Protein AF-A0A2V4TFF5-F1 (afdb_monomer_lite)

Secondary structure (DSSP, 8-state):
---HHHHHHHHHHHHTT-S---HHHHHHHHTS-HHHHHHHHHHHHHTT---

Structure (mmCIF, N/CA/C/O backbone):
data_AF-A0A2V4TFF5-F1
#
_entry.id   AF-A0A2V4TFF5-F1
#
loop_
_atom_site.group_PDB
_atom_site.id
_atom_site.type_symbol
_atom_site.label_atom_id
_atom_site.label_alt_id
_atom_site.label_comp_id
_atom_site.label_asym_id
_atom_site.label_entity_id
_atom_site.label_seq_id
_atom_site.pdbx_PDB_ins_code
_atom_site.Cartn_x
_atom_site.Cartn_y
_atom_site.Cartn_z
_atom_site.occupancy
_atom_site.B_iso_or_equiv
_atom_site.auth_seq_id
_atom_site.auth_comp_id
_atom_site.auth_asym_id
_atom_site.auth_atom_id
_atom_site.pdbx_PDB_model_num
ATOM 1 N N . MET A 1 1 ? 15.386 -1.056 -6.905 1.00 53.47 1 MET A N 1
ATOM 2 C CA . MET A 1 1 ? 14.456 -2.087 -6.393 1.00 53.47 1 MET A CA 1
ATOM 3 C C . MET A 1 1 ? 13.405 -1.410 -5.532 1.00 53.47 1 MET A C 1
ATOM 5 O O . MET A 1 1 ? 13.750 -0.892 -4.479 1.00 53.47 1 MET A O 1
ATOM 9 N N . THR A 1 2 ? 12.155 -1.350 -5.987 1.00 66.44 2 THR A N 1
ATOM 10 C CA . THR A 1 2 ? 11.064 -0.720 -5.229 1.00 66.44 2 THR A CA 1
ATOM 11 C C . THR A 1 2 ? 10.776 -1.545 -3.979 1.00 66.44 2 THR A C 1
ATOM 13 O O . THR A 1 2 ? 10.405 -2.717 -4.093 1.00 66.44 2 THR A O 1
ATOM 16 N N . ARG A 1 3 ? 10.976 -0.979 -2.782 1.00 88.25 3 ARG A N 1
ATOM 17 C CA . ARG A 1 3 ? 10.693 -1.709 -1.542 1.00 88.25 3 ARG A CA 1
ATOM 18 C C . ARG A 1 3 ? 9.184 -1.899 -1.416 1.00 88.25 3 ARG A C 1
ATOM 20 O O . ARG A 1 3 ? 8.392 -1.055 -1.829 1.00 88.25 3 ARG A O 1
ATOM 27 N N . ARG A 1 4 ? 8.773 -3.029 -0.838 1.00 87.69 4 ARG A N 1
ATOM 28 C CA . ARG A 1 4 ? 7.353 -3.357 -0.626 1.00 87.69 4 ARG A CA 1
ATOM 29 C C . ARG A 1 4 ? 6.630 -2.267 0.170 1.00 87.69 4 ARG A C 1
ATOM 31 O O . ARG A 1 4 ? 5.540 -1.883 -0.228 1.00 87.69 4 ARG A O 1
ATOM 38 N N . ALA A 1 5 ? 7.262 -1.730 1.215 1.00 90.88 5 ALA A N 1
ATOM 39 C CA . ALA A 1 5 ? 6.712 -0.636 2.017 1.00 90.88 5 ALA A CA 1
ATOM 40 C C . ALA A 1 5 ? 6.379 0.611 1.174 1.00 90.88 5 ALA A C 1
ATOM 42 O O . ALA A 1 5 ? 5.269 1.127 1.269 1.00 90.88 5 ALA A O 1
ATOM 43 N N . ASP A 1 6 ? 7.276 1.022 0.270 1.00 93.44 6 ASP A N 1
ATOM 44 C CA . ASP A 1 6 ? 7.056 2.179 -0.615 1.00 93.44 6 A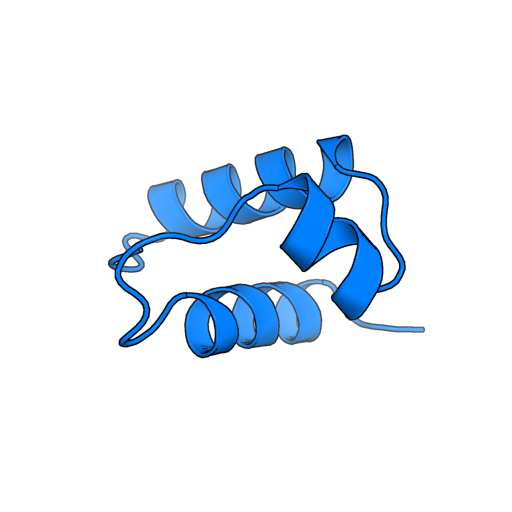SP A CA 1
ATOM 45 C C . ASP A 1 6 ? 5.845 1.978 -1.537 1.00 93.44 6 ASP A C 1
ATOM 47 O O . ASP A 1 6 ? 5.162 2.931 -1.913 1.00 93.44 6 ASP A O 1
ATOM 51 N N . ARG A 1 7 ? 5.580 0.729 -1.939 1.00 94.50 7 ARG A N 1
ATOM 52 C CA . ARG A 1 7 ? 4.427 0.393 -2.779 1.00 94.5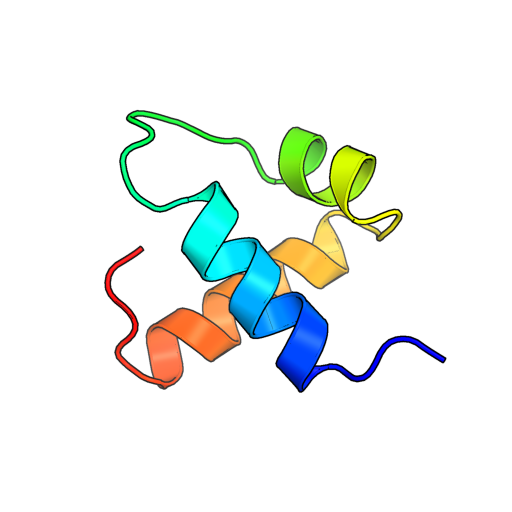0 7 ARG A CA 1
ATOM 53 C C . ARG A 1 7 ? 3.128 0.369 -1.978 1.00 94.50 7 ARG A C 1
ATOM 55 O O . ARG A 1 7 ? 2.135 0.895 -2.465 1.00 94.50 7 ARG A O 1
ATOM 62 N N . LEU A 1 8 ? 3.145 -0.171 -0.758 1.00 94.94 8 LEU A N 1
ATOM 63 C CA . LEU A 1 8 ? 1.993 -0.127 0.153 1.00 94.94 8 LEU A CA 1
ATOM 64 C C . LEU A 1 8 ? 1.581 1.319 0.447 1.00 94.94 8 LEU A C 1
ATOM 66 O O . LEU A 1 8 ? 0.403 1.654 0.336 1.00 94.94 8 LEU A O 1
ATOM 70 N N . PHE A 1 9 ? 2.558 2.186 0.725 1.00 93.94 9 PHE A N 1
ATOM 71 C CA . PHE A 1 9 ? 2.317 3.614 0.917 1.00 93.94 9 PHE A CA 1
ATOM 72 C C . PHE A 1 9 ? 1.688 4.255 -0.328 1.00 93.94 9 PHE A C 1
ATOM 74 O O . PHE A 1 9 ? 0.656 4.916 -0.230 1.00 93.94 9 PHE A O 1
ATOM 81 N N . ARG A 1 10 ? 2.240 3.990 -1.521 1.00 94.94 10 ARG A N 1
ATOM 82 C CA . ARG A 1 10 ? 1.670 4.492 -2.782 1.00 94.94 10 ARG A CA 1
ATOM 83 C C . ARG A 1 10 ? 0.248 4.003 -3.044 1.00 94.94 10 ARG A C 1
ATOM 85 O O . ARG A 1 10 ? -0.563 4.791 -3.511 1.00 94.94 10 ARG A O 1
ATOM 92 N N . ILE A 1 11 ? -0.069 2.740 -2.754 1.00 95.31 11 ILE A N 1
ATOM 93 C CA . ILE A 1 11 ? -1.435 2.213 -2.905 1.00 95.31 11 ILE A CA 1
ATOM 94 C C . ILE A 1 11 ? -2.399 2.978 -1.993 1.00 95.31 11 ILE A C 1
ATOM 96 O O . ILE A 1 11 ? -3.443 3.420 -2.465 1.00 95.31 11 ILE A O 1
ATOM 100 N N . ALA A 1 12 ? -2.043 3.184 -0.723 1.00 93.94 12 ALA A N 1
ATOM 101 C CA . ALA A 1 12 ? -2.884 3.923 0.215 1.00 93.94 12 ALA A CA 1
ATOM 102 C C . ALA A 1 12 ? -3.115 5.379 -0.232 1.00 93.94 12 ALA A C 1
ATOM 104 O O . ALA A 1 12 ? -4.248 5.853 -0.205 1.00 93.94 12 ALA A O 1
ATOM 105 N N . GLU A 1 13 ? -2.072 6.073 -0.701 1.00 93.62 13 GLU A N 1
ATOM 106 C CA . GLU A 1 13 ? -2.199 7.436 -1.242 1.00 93.62 13 GLU A CA 1
ATOM 107 C C . GLU A 1 13 ? -3.054 7.483 -2.518 1.00 93.62 13 GLU A C 1
ATOM 109 O O . GLU A 1 13 ? -3.877 8.380 -2.674 1.00 93.62 13 GLU A O 1
ATOM 114 N N . LEU A 1 14 ? -2.911 6.506 -3.421 1.00 93.81 14 LEU A N 1
ATOM 115 C CA . LEU A 1 14 ? -3.708 6.434 -4.651 1.00 93.81 14 LEU A CA 1
ATOM 116 C C . LEU A 1 14 ? -5.192 6.164 -4.379 1.00 93.81 14 LEU A C 1
ATOM 118 O O . LEU A 1 14 ? -6.034 6.637 -5.141 1.00 93.81 14 LEU A O 1
ATOM 122 N N . LEU A 1 15 ? -5.509 5.407 -3.326 1.00 93.00 15 LEU A N 1
ATOM 123 C CA . LEU A 1 15 ? -6.883 5.109 -2.918 1.00 93.00 15 LEU A CA 1
ATOM 124 C C . LEU A 1 15 ? -7.514 6.251 -2.112 1.00 93.00 15 LEU A C 1
ATOM 126 O O . LEU A 1 15 ? -8.724 6.472 -2.205 1.00 93.00 15 LEU A O 1
ATOM 130 N N . ARG A 1 16 ? -6.712 7.022 -1.370 1.00 90.88 16 ARG A N 1
ATOM 131 C CA . ARG A 1 16 ? -7.202 8.131 -0.548 1.00 90.88 16 ARG A CA 1
ATOM 132 C C . ARG A 1 16 ? -7.951 9.164 -1.396 1.00 90.88 16 ARG A C 1
ATOM 134 O O . ARG A 1 16 ? -7.442 9.683 -2.384 1.00 90.88 16 ARG A O 1
ATOM 141 N N . GLY A 1 17 ? -9.176 9.488 -0.981 1.00 83.75 17 GLY A N 1
ATOM 142 C CA . GLY A 1 17 ? -9.999 10.527 -1.612 1.00 83.75 17 GLY A CA 1
ATOM 143 C C . GLY A 1 17 ? -10.598 10.146 -2.970 1.00 83.75 17 GLY A C 1
ATOM 144 O O . GLY A 1 17 ? -11.316 10.953 -3.560 1.00 83.75 17 GLY A O 1
ATOM 145 N N . ARG A 1 18 ? -10.356 8.926 -3.472 1.00 87.00 18 ARG A N 1
ATOM 146 C CA . ARG A 1 18 ? -10.998 8.424 -4.691 1.00 87.00 18 ARG A CA 1
ATOM 147 C C . ARG A 1 18 ? -12.228 7.604 -4.341 1.00 87.00 18 ARG A C 1
ATOM 149 O O . ARG A 1 18 ? -12.186 6.731 -3.488 1.00 87.00 18 ARG A O 1
ATOM 156 N N . ARG A 1 19 ? -13.320 7.840 -5.069 1.00 88.12 19 ARG A N 1
ATOM 157 C CA . ARG A 1 19 ? -14.566 7.081 -4.897 1.00 88.12 19 ARG A CA 1
ATOM 158 C C . ARG A 1 19 ? -14.434 5.620 -5.342 1.00 88.12 19 ARG A C 1
ATOM 160 O O . ARG A 1 19 ? -15.028 4.752 -4.721 1.00 88.12 19 ARG A O 1
ATOM 167 N N . LEU A 1 20 ? -13.710 5.361 -6.433 1.00 91.56 20 LEU A N 1
ATOM 168 C CA . LEU A 1 20 ? -13.538 4.031 -7.027 1.00 91.56 20 LEU A CA 1
ATOM 169 C C . LEU A 1 20 ? -12.195 3.960 -7.761 1.00 91.56 20 LEU A C 1
ATOM 171 O O . LEU A 1 20 ? -11.886 4.832 -8.572 1.00 91.56 20 LEU A O 1
ATOM 175 N N . THR A 1 21 ? -11.428 2.904 -7.497 1.00 95.38 21 THR A N 1
ATOM 176 C CA . THR A 1 21 ? -10.203 2.561 -8.233 1.00 95.38 21 THR A CA 1
ATOM 177 C C . THR A 1 21 ? -10.139 1.047 -8.396 1.00 95.38 21 THR A C 1
ATOM 179 O O . THR A 1 21 ? -10.360 0.303 -7.445 1.00 95.38 21 THR A O 1
ATOM 182 N N . THR A 1 22 ? -9.847 0.578 -9.605 1.00 96.38 22 THR A N 1
ATOM 183 C CA . THR A 1 22 ? -9.741 -0.854 -9.914 1.00 96.38 22 THR A CA 1
ATOM 184 C C . THR A 1 22 ? -8.327 -1.382 -9.676 1.00 96.38 22 THR A C 1
ATOM 186 O O . THR A 1 22 ? -7.340 -0.645 -9.766 1.00 96.38 22 THR A O 1
ATOM 189 N N . A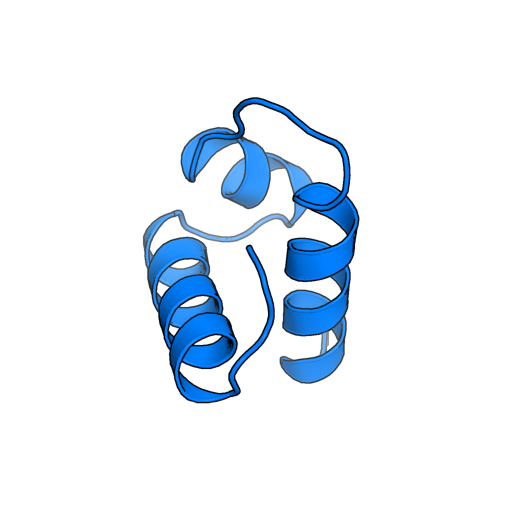LA A 1 23 ? -8.205 -2.691 -9.444 1.00 96.88 23 ALA A N 1
ATOM 190 C CA . ALA A 1 23 ? -6.901 -3.340 -9.323 1.00 96.88 23 ALA A CA 1
ATOM 191 C C . ALA A 1 23 ? -6.068 -3.216 -10.613 1.00 96.88 23 ALA A C 1
ATOM 193 O O . ALA A 1 23 ? -4.850 -3.088 -10.543 1.00 96.88 23 ALA A O 1
ATOM 194 N N . GLN A 1 24 ? -6.716 -3.205 -11.784 1.00 98.06 24 GLN A N 1
ATOM 195 C CA . GLN A 1 24 ? -6.077 -3.018 -13.088 1.00 98.06 24 GLN A CA 1
ATOM 196 C C . GLN A 1 24 ? -5.453 -1.623 -13.230 1.00 98.06 24 GLN A C 1
ATOM 198 O O . GLN A 1 24 ?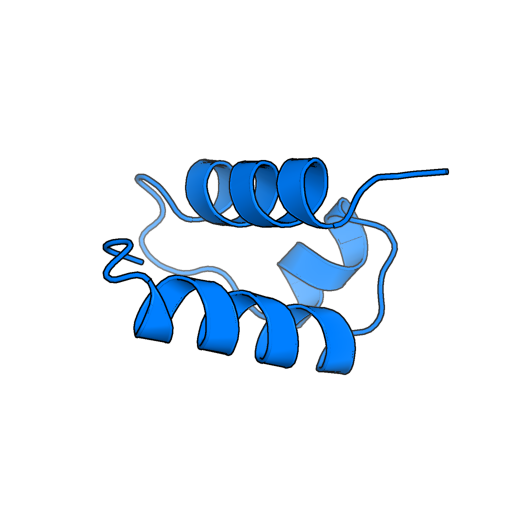 -4.341 -1.505 -13.737 1.00 98.06 24 GLN A O 1
ATOM 203 N N . GLN A 1 25 ? -6.128 -0.574 -12.749 1.00 97.38 25 GLN A N 1
ATOM 204 C CA . GLN A 1 25 ? -5.585 0.791 -12.759 1.00 97.38 25 GLN A CA 1
ATOM 205 C C . GLN A 1 25 ? -4.358 0.914 -11.853 1.00 97.38 25 GLN A C 1
ATOM 207 O O . GLN A 1 25 ? -3.321 1.412 -12.285 1.00 97.38 25 GLN A O 1
ATOM 212 N N . LEU A 1 26 ? -4.446 0.401 -10.622 1.00 96.56 26 LEU A N 1
ATOM 213 C CA . LEU A 1 26 ? -3.313 0.386 -9.692 1.00 96.56 26 LEU A CA 1
ATOM 214 C C . LEU A 1 26 ? -2.130 -0.410 -10.253 1.00 96.56 26 LEU A C 1
ATOM 216 O O . LEU A 1 26 ? -0.989 0.025 -10.141 1.00 96.56 26 LEU A O 1
ATOM 220 N N . ALA A 1 27 ? -2.406 -1.556 -10.876 1.00 97.94 27 ALA A N 1
ATOM 221 C CA . ALA A 1 27 ? -1.405 -2.402 -11.514 1.00 97.94 27 ALA A CA 1
ATOM 222 C C . ALA A 1 27 ? -0.659 -1.655 -12.628 1.00 97.94 27 ALA A C 1
ATOM 224 O O . ALA A 1 27 ? 0.568 -1.688 -12.663 1.00 97.94 27 ALA A O 1
ATOM 225 N N . ALA A 1 28 ? -1.389 -0.930 -13.481 1.00 97.62 28 ALA A N 1
ATOM 226 C CA . ALA A 1 28 ? -0.804 -0.120 -14.543 1.00 97.62 28 ALA A CA 1
ATOM 227 C C . ALA A 1 28 ? 0.062 1.027 -13.994 1.00 97.62 28 ALA A C 1
ATOM 229 O O . ALA A 1 28 ? 1.183 1.211 -14.452 1.00 97.62 28 ALA A O 1
ATOM 230 N N . TRP A 1 29 ? -0.413 1.772 -12.988 1.00 95.88 29 TRP A N 1
ATOM 231 C CA . TRP A 1 29 ? 0.337 2.903 -12.419 1.00 95.88 29 TRP A CA 1
ATOM 232 C C . TRP A 1 29 ? 1.574 2.493 -11.624 1.00 95.88 29 TRP A C 1
ATOM 234 O O . TRP A 1 29 ? 2.538 3.249 -11.543 1.00 95.88 29 TRP A O 1
ATOM 244 N N . LEU A 1 30 ? 1.524 1.329 -10.981 1.00 95.69 30 LEU A N 1
ATOM 245 C CA . LEU A 1 30 ? 2.608 0.825 -10.140 1.00 95.69 30 LEU A CA 1
ATOM 246 C C . LEU A 1 30 ? 3.527 -0.146 -10.885 1.00 95.69 30 LEU A C 1
ATOM 248 O O . LEU A 1 30 ? 4.468 -0.645 -10.270 1.00 95.69 30 LEU A O 1
ATOM 252 N N . GLU A 1 31 ? 3.244 -0.416 -12.163 1.00 96.38 31 GLU A N 1
ATOM 253 C CA . GLU A 1 31 ? 3.971 -1.362 -13.017 1.00 96.38 31 GLU A CA 1
ATOM 254 C C . GLU A 1 31 ? 4.097 -2.754 -12.371 1.00 96.38 31 GLU A C 1
ATOM 256 O O . GLU A 1 31 ? 5.159 -3.376 -12.322 1.00 96.38 31 GLU A O 1
ATOM 261 N N . VAL A 1 32 ? 2.984 -3.257 -11.830 1.00 96.62 32 VAL A N 1
ATOM 262 C CA . VAL A 1 32 ? 2.898 -4.582 -11.198 1.00 96.62 32 VAL A CA 1
ATOM 263 C C . VAL A 1 32 ? 1.718 -5.378 -11.736 1.00 96.62 32 VAL A C 1
ATOM 265 O O . VAL A 1 32 ? 0.830 -4.855 -12.396 1.00 96.62 32 VAL A O 1
ATOM 268 N N . SER A 1 33 ? 1.665 -6.669 -11.412 1.00 98.00 33 SER A N 1
ATOM 269 C CA . SER A 1 33 ? 0.498 -7.488 -11.740 1.00 98.00 33 SER A CA 1
ATOM 270 C C . SER A 1 33 ? -0.717 -7.139 -10.856 1.00 98.00 33 SER A C 1
ATOM 272 O O . SER A 1 33 ? -0.539 -6.819 -9.674 1.00 98.00 33 SER A O 1
ATOM 274 N N . PRO A 1 34 ? -1.961 -7.319 -11.341 1.00 98.25 34 PRO A N 1
ATOM 275 C CA . PRO A 1 34 ? -3.159 -7.209 -10.503 1.00 98.25 34 PRO A CA 1
ATOM 276 C C . PRO A 1 34 ? -3.134 -8.135 -9.277 1.00 98.25 34 PRO A C 1
ATOM 278 O O . PRO A 1 34 ? -3.603 -7.764 -8.204 1.00 98.25 34 PRO A O 1
ATOM 281 N N . ARG A 1 35 ? -2.522 -9.324 -9.386 1.00 98.00 35 ARG A N 1
ATOM 282 C CA . ARG A 1 35 ? -2.340 -10.247 -8.251 1.00 98.00 35 ARG A CA 1
ATOM 283 C C . ARG A 1 35 ? -1.478 -9.629 -7.145 1.00 98.00 35 ARG A C 1
ATOM 285 O O . ARG A 1 35 ? -1.755 -9.849 -5.967 1.00 98.00 35 ARG A O 1
ATOM 292 N N . THR A 1 36 ? -0.459 -8.850 -7.513 1.00 97.56 36 THR A N 1
ATOM 293 C CA . THR A 1 36 ? 0.369 -8.094 -6.563 1.00 97.56 36 THR A CA 1
ATOM 294 C C . THR A 1 36 ? -0.459 -7.023 -5.861 1.00 97.56 36 THR A C 1
ATOM 296 O O . THR A 1 36 ? -0.376 -6.916 -4.642 1.00 97.56 36 THR A O 1
ATOM 299 N N . VAL A 1 37 ? -1.310 -6.303 -6.601 1.00 97.31 37 VAL A N 1
ATOM 300 C CA . VAL A 1 37 ? -2.224 -5.302 -6.029 1.00 97.31 37 VAL A CA 1
ATOM 301 C C . VAL A 1 37 ? -3.156 -5.936 -5.001 1.00 97.31 37 VAL A C 1
ATOM 303 O O . VAL A 1 37 ? -3.225 -5.450 -3.880 1.00 97.31 37 VAL A O 1
ATOM 306 N N . TYR A 1 38 ? -3.818 -7.051 -5.324 1.00 97.38 38 TYR A N 1
ATOM 307 C CA . TYR A 1 38 ? -4.699 -7.728 -4.364 1.00 97.38 38 TYR A CA 1
ATOM 308 C C . TYR A 1 38 ? -3.966 -8.186 -3.102 1.00 97.38 38 TYR A C 1
ATOM 310 O O . TYR A 1 38 ? -4.508 -8.075 -2.003 1.00 97.38 38 TYR A O 1
ATOM 318 N N . ARG A 1 39 ? -2.734 -8.690 -3.240 1.00 96.75 39 ARG A N 1
ATOM 319 C CA . ARG A 1 39 ? -1.918 -9.081 -2.085 1.00 96.75 39 ARG A CA 1
ATOM 320 C C . ARG A 1 39 ? -1.617 -7.876 -1.196 1.00 96.75 39 ARG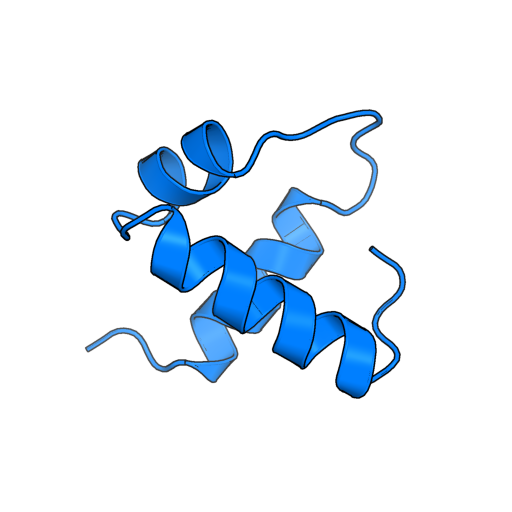 A C 1
ATOM 322 O O . ARG A 1 39 ? -1.838 -7.950 0.003 1.00 96.75 39 ARG A O 1
ATOM 329 N N . ASP A 1 40 ? -1.169 -6.782 -1.793 1.00 96.75 40 ASP A N 1
ATOM 330 C CA . ASP A 1 40 ? -0.808 -5.565 -1.074 1.00 96.75 40 ASP A CA 1
ATOM 331 C C . ASP A 1 40 ? -2.034 -4.873 -0.445 1.00 96.75 40 ASP A C 1
ATOM 333 O O . ASP A 1 40 ? -1.957 -4.405 0.686 1.00 96.75 40 ASP A O 1
ATOM 337 N N . VAL A 1 41 ? -3.192 -4.880 -1.115 1.00 95.94 41 VAL A N 1
ATOM 338 C CA . VAL A 1 41 ? -4.475 -4.429 -0.541 1.00 95.94 41 VAL A CA 1
ATOM 339 C C . VAL A 1 41 ? -4.855 -5.282 0.668 1.00 95.94 41 VAL A C 1
ATOM 341 O O . VAL A 1 41 ? -5.211 -4.735 1.708 1.00 95.94 41 VAL A O 1
ATOM 344 N N . ARG A 1 42 ? -4.718 -6.612 0.580 1.00 96.62 42 ARG A N 1
ATOM 345 C CA . ARG A 1 42 ? -4.938 -7.498 1.731 1.00 96.62 42 ARG A CA 1
ATOM 346 C C . ARG A 1 42 ? -3.994 -7.159 2.887 1.00 96.62 42 ARG A C 1
ATOM 348 O O . ARG A 1 42 ? -4.425 -7.140 4.033 1.00 96.62 42 ARG A O 1
ATOM 355 N N . ASP A 1 43 ? -2.723 -6.886 2.602 1.00 96.06 43 ASP A N 1
ATOM 356 C CA . ASP A 1 43 ? -1.743 -6.505 3.625 1.00 96.06 43 ASP A CA 1
ATOM 357 C C . ASP A 1 43 ? -2.104 -5.166 4.298 1.00 96.06 43 ASP A C 1
ATOM 359 O O . ASP A 1 43 ? -1.994 -5.038 5.519 1.00 96.06 43 ASP A O 1
ATOM 363 N N . LEU A 1 44 ? -2.585 -4.187 3.524 1.00 95.00 44 LEU A N 1
ATOM 364 C CA . LEU A 1 44 ? -3.081 -2.904 4.036 1.00 95.00 44 LEU A CA 1
ATOM 365 C C . LEU A 1 44 ? -4.310 -3.089 4.936 1.00 95.00 44 LEU A C 1
ATOM 367 O O . LEU A 1 44 ? -4.350 -2.522 6.027 1.00 95.00 44 LEU A O 1
ATOM 371 N N . GLN A 1 45 ? -5.265 -3.929 4.526 1.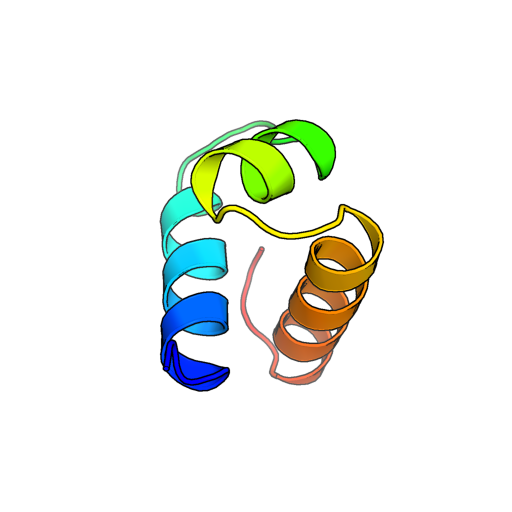00 94.19 45 GLN A N 1
ATOM 372 C CA . GLN A 1 45 ? -6.450 -4.258 5.327 1.00 94.19 45 GLN A CA 1
ATOM 373 C C . GLN A 1 45 ? -6.075 -4.925 6.654 1.00 94.19 45 GLN A C 1
ATOM 375 O O . GLN A 1 45 ? -6.565 -4.523 7.706 1.00 94.19 45 GLN A O 1
ATOM 380 N N . LEU A 1 46 ? -5.161 -5.902 6.626 1.00 95.88 46 LEU A N 1
ATOM 381 C CA . LEU A 1 46 ? -4.654 -6.561 7.836 1.00 95.88 46 LEU A CA 1
ATOM 382 C C . LEU A 1 46 ? -3.908 -5.595 8.768 1.00 95.88 46 LEU A C 1
ATOM 384 O O . LEU A 1 46 ? -3.864 -5.821 9.973 1.00 95.88 46 LEU A O 1
ATOM 388 N N . SER A 1 47 ? -3.345 -4.519 8.216 1.00 93.12 47 SER A N 1
ATOM 389 C CA . SER A 1 47 ? -2.653 -3.469 8.971 1.00 93.12 47 SER A CA 1
ATOM 390 C C . SER A 1 47 ? -3.596 -2.368 9.480 1.00 93.12 47 SER A C 1
ATOM 392 O O . SER A 1 47 ? -3.134 -1.425 10.116 1.00 93.12 47 SER A O 1
ATOM 394 N N . GLY A 1 48 ? -4.902 -2.457 9.196 1.00 93.69 48 GLY A N 1
ATOM 395 C CA . GLY A 1 48 ? -5.902 -1.479 9.633 1.00 93.69 48 GLY A CA 1
ATOM 396 C C . GLY A 1 48 ? -5.907 -0.168 8.841 1.00 93.69 48 GLY A C 1
ATOM 397 O O . GLY A 1 48 ? -6.433 0.831 9.329 1.00 93.69 48 GLY A O 1
ATOM 398 N N . VAL A 1 49 ? -5.325 -0.135 7.637 1.00 90.88 49 VAL A N 1
ATOM 399 C CA . VAL A 1 49 ? -5.349 1.068 6.792 1.00 90.88 49 VAL A CA 1
ATOM 400 C C . VAL A 1 49 ? -6.761 1.259 6.210 1.00 90.88 49 VAL A C 1
ATOM 402 O O . VAL A 1 49 ? -7.288 0.316 5.619 1.00 90.88 49 VAL A O 1
ATOM 405 N N . PRO A 1 50 ? -7.381 2.449 6.338 1.00 85.56 50 PRO A N 1
ATOM 406 C CA . PRO A 1 50 ? -8.726 2.709 5.824 1.00 85.56 50 PRO A CA 1
ATOM 407 C C . PRO A 1 50 ? -8.689 2.955 4.307 1.00 85.56 50 PRO A C 1
ATOM 409 O O . PRO A 1 50 ? -8.400 4.070 3.864 1.00 85.56 50 PRO A O 1
ATOM 412 N N . ILE A 1 51 ? -8.954 1.904 3.523 1.00 85.44 51 ILE A N 1
ATOM 413 C CA . ILE A 1 51 ? -8.981 1.896 2.048 1.00 85.44 51 ILE A CA 1
ATOM 414 C C . ILE A 1 51 ? -10.242 1.244 1.488 1.00 85.44 51 ILE A C 1
ATOM 416 O O . ILE A 1 51 ? -10.819 0.377 2.183 1.00 85.44 51 ILE A O 1
#

Sequence (51 aa):
MTRRADRLFRIAELLRGRRLTTAQQLAAWLEVSPRTVYRDVRDLQLSGVPI

InterPro domains:
  IPR001034 DeoR-type HTH domain [PS51000] (4-51)
  IPR013196 Helix-turn-helix, type 11 [PF08279] (7-51)
  IPR036388 Winged helix-like DNA-binding domain superfamily [G3DSA:1.10.10.10] (1-51)
  IPR036390 Winged helix DNA-binding domain superfamily [SSF46785] (5-50)

pLDDT: mean 92.8, std 7.66, range [53.47, 98.25]

Organism: NCBI:txid321895

Radius of gyration: 10.02 Å; chains: 1; bounding box: 29×21×24 Å

Foldseek 3Di:
DQDLVNLLVVLLVVPPPDPDDALVNSCVVVVHDSVSSVVSVVVCVVVVRDD